Protein AF-A0AAD5L6X6-F1 (afdb_monomer_lite)

Sequence (73 aa):
MNYLEERNPAVIWKSLRLRFDTDRKQTLLPLVSDEWNKLCFYNYKNVTEFASVLYKVTSELSWCGKKISEAEM

pLDDT: mean 87.27, std 8.87, range [53.88, 96.19]

Organism: Pythium insidiosum (NCBI:txid114742)

Structure (mmCIF, N/CA/C/O backbone):
data_AF-A0AAD5L6X6-F1
#
_entry.id   AF-A0AAD5L6X6-F1
#
loop_
_atom_site.group_PDB
_atom_site.id
_atom_site.type_symbol
_atom_site.label_atom_id
_atom_site.label_alt_id
_atom_site.label_comp_id
_atom_site.label_asym_id
_atom_site.label_entity_id
_atom_site.label_seq_id
_atom_site.pdbx_PDB_ins_code
_atom_site.Cartn_x
_atom_site.Cartn_y
_atom_site.Cartn_z
_atom_site.occupancy
_atom_site.B_iso_or_equiv
_atom_site.auth_seq_id
_atom_site.auth_comp_id
_atom_site.auth_asym_id
_atom_site.auth_atom_id
_atom_site.pdbx_PDB_model_num
ATOM 1 N N . MET A 1 1 ? 8.924 -3.698 -27.151 1.00 53.88 1 MET A N 1
ATOM 2 C CA . MET A 1 1 ? 10.360 -4.035 -27.058 1.00 53.88 1 MET A CA 1
ATOM 3 C C . MET A 1 1 ? 10.473 -5.422 -26.463 1.00 53.88 1 MET A C 1
ATOM 5 O O . MET A 1 1 ? 10.027 -5.621 -25.339 1.00 53.88 1 MET A O 1
ATOM 9 N N . ASN A 1 2 ? 10.949 -6.381 -27.251 1.00 56.72 2 ASN A N 1
ATOM 10 C CA . ASN A 1 2 ? 11.064 -7.781 -26.859 1.00 56.72 2 ASN A CA 1
ATOM 11 C C . ASN A 1 2 ? 12.446 -7.973 -26.210 1.00 56.72 2 ASN A C 1
ATOM 13 O O . ASN A 1 2 ? 13.461 -7.755 -26.862 1.00 56.72 2 ASN A O 1
ATOM 17 N N . TYR A 1 3 ? 12.510 -8.335 -24.926 1.00 60.09 3 TYR A N 1
ATOM 18 C CA . TYR A 1 3 ? 13.778 -8.479 -24.182 1.00 60.09 3 TYR A CA 1
ATOM 19 C C . TYR A 1 3 ? 14.677 -9.609 -24.719 1.00 60.09 3 TYR A C 1
ATOM 21 O O . TYR A 1 3 ? 15.833 -9.704 -24.327 1.00 60.09 3 TYR A O 1
ATOM 29 N N . LEU A 1 4 ? 14.144 -10.462 -25.601 1.00 64.38 4 LEU A N 1
ATOM 30 C CA . LEU A 1 4 ? 14.851 -11.577 -26.235 1.00 64.38 4 LEU A CA 1
ATOM 31 C C . LEU A 1 4 ? 15.831 -11.135 -27.335 1.00 64.38 4 LEU A C 1
ATOM 33 O O . LEU A 1 4 ? 16.752 -11.878 -27.656 1.00 64.38 4 LEU A O 1
ATOM 37 N N . GLU A 1 5 ? 15.649 -9.940 -27.901 1.00 72.38 5 GLU A N 1
ATOM 38 C CA . GLU A 1 5 ? 16.488 -9.412 -28.992 1.00 72.38 5 GLU A CA 1
ATOM 39 C C . GLU A 1 5 ? 17.497 -8.357 -28.504 1.00 72.38 5 GLU A C 1
ATOM 41 O O . GLU A 1 5 ? 18.460 -8.030 -29.198 1.00 72.38 5 GLU A O 1
ATOM 46 N N . GLU A 1 6 ? 17.301 -7.841 -27.290 1.00 77.31 6 GLU A N 1
ATOM 47 C CA . GLU A 1 6 ? 18.117 -6.790 -26.690 1.00 77.31 6 GLU A CA 1
ATOM 48 C C . GLU A 1 6 ? 19.349 -7.396 -26.008 1.00 77.31 6 GLU A C 1
ATOM 50 O O . GLU A 1 6 ? 19.224 -8.249 -25.134 1.00 77.31 6 GLU A O 1
ATOM 55 N N . ARG A 1 7 ? 20.557 -6.949 -26.377 1.00 81.38 7 ARG A N 1
ATOM 56 C CA . ARG A 1 7 ? 21.810 -7.434 -25.761 1.00 81.38 7 ARG A CA 1
ATOM 57 C C . ARG A 1 7 ? 22.297 -6.566 -24.607 1.00 81.38 7 ARG A C 1
ATOM 59 O O . ARG A 1 7 ? 23.203 -6.983 -23.890 1.00 81.38 7 ARG A O 1
ATOM 66 N N . ASN A 1 8 ? 21.739 -5.367 -24.427 1.00 86.94 8 ASN A N 1
ATOM 67 C CA . ASN A 1 8 ? 22.154 -4.466 -23.360 1.00 86.94 8 ASN A CA 1
ATOM 68 C C . ASN A 1 8 ? 21.527 -4.881 -22.011 1.00 86.94 8 ASN A C 1
ATOM 70 O O . ASN A 1 8 ? 20.314 -4.719 -21.828 1.00 86.94 8 ASN A O 1
ATOM 74 N N . PRO A 1 9 ? 22.326 -5.322 -21.019 1.00 86.38 9 PRO A N 1
ATOM 75 C CA . PRO A 1 9 ? 21.806 -5.789 -19.733 1.00 86.38 9 PRO A CA 1
ATOM 76 C C . PRO A 1 9 ? 20.996 -4.728 -18.980 1.00 86.38 9 PRO A C 1
ATOM 78 O O . PRO A 1 9 ? 20.021 -5.053 -18.304 1.00 86.38 9 PRO A O 1
ATOM 81 N N . ALA A 1 10 ? 21.353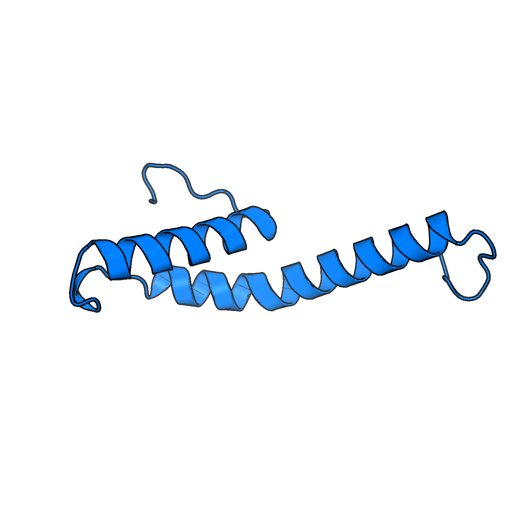 -3.447 -19.116 1.00 89.31 10 ALA A N 1
ATOM 82 C CA . ALA A 1 10 ? 20.650 -2.360 -18.442 1.00 89.31 10 A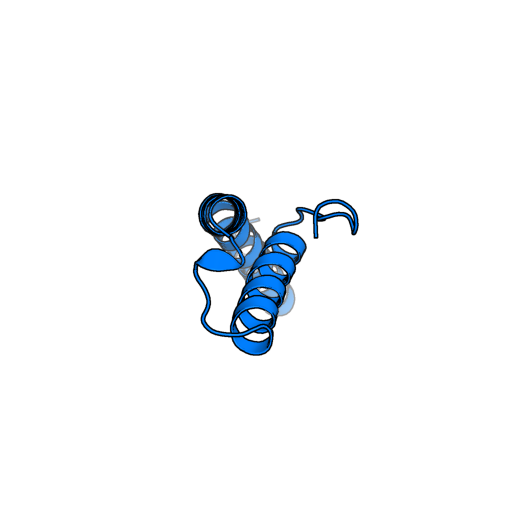LA A CA 1
ATOM 83 C C . ALA A 1 10 ? 19.240 -2.139 -19.013 1.00 89.31 10 ALA A C 1
ATOM 85 O O . ALA A 1 10 ? 18.318 -1.788 -18.274 1.00 89.31 10 ALA A O 1
ATOM 86 N N . VAL A 1 11 ? 19.057 -2.354 -20.318 1.00 87.38 11 VAL A N 1
ATOM 87 C CA . VAL A 1 11 ? 17.755 -2.228 -20.990 1.00 87.38 11 VAL A CA 1
ATOM 88 C C . VAL A 1 11 ? 16.868 -3.429 -20.654 1.00 87.38 11 VAL A C 1
ATOM 90 O O . VAL A 1 11 ? 15.694 -3.252 -20.314 1.00 87.38 11 VAL A O 1
ATOM 93 N N . ILE A 1 12 ? 17.442 -4.637 -20.634 1.00 86.69 12 ILE A N 1
ATOM 94 C CA . ILE A 1 12 ? 16.747 -5.852 -20.183 1.00 86.69 12 ILE A CA 1
ATOM 95 C C . ILE A 1 12 ? 16.282 -5.688 -18.731 1.00 86.69 12 ILE A C 1
ATOM 97 O O . ILE A 1 12 ? 15.103 -5.867 -18.440 1.00 86.69 12 ILE A O 1
ATOM 10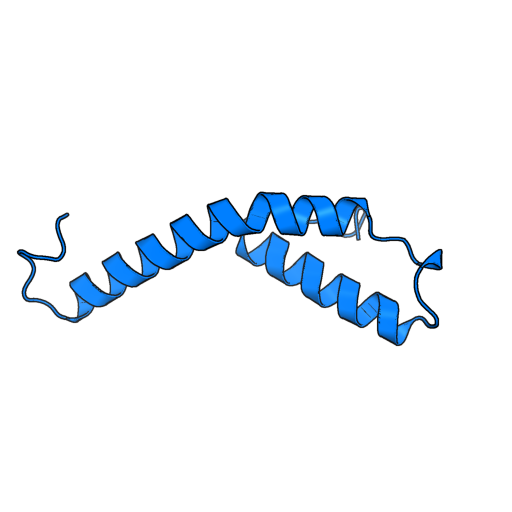1 N N . TRP A 1 13 ? 17.164 -5.251 -17.826 1.00 88.62 13 TRP A N 1
ATOM 102 C CA . TRP A 1 13 ? 16.805 -5.032 -16.423 1.00 88.62 13 TRP A CA 1
ATOM 103 C C . TRP A 1 13 ? 15.684 -4.002 -16.252 1.00 88.62 13 TRP A C 1
ATOM 105 O O . TRP A 1 13 ? 14.737 -4.234 -15.502 1.00 88.62 13 TRP A O 1
ATOM 115 N N . LYS A 1 14 ? 15.748 -2.877 -16.977 1.00 88.94 14 LYS A N 1
ATOM 116 C CA . LYS A 1 14 ? 14.691 -1.854 -16.944 1.00 88.94 14 LYS A CA 1
ATOM 117 C C . LYS A 1 14 ? 13.353 -2.390 -17.445 1.00 88.94 14 LYS A C 1
ATOM 119 O O . LYS A 1 14 ? 12.337 -2.128 -16.811 1.00 88.94 14 LYS A O 1
ATOM 124 N N . SER A 1 15 ? 13.343 -3.126 -18.556 1.00 86.25 15 SER A N 1
ATOM 125 C CA . SER A 1 15 ? 12.109 -3.682 -19.128 1.00 86.25 15 SER A CA 1
ATOM 126 C C . SER A 1 15 ? 11.489 -4.764 -18.242 1.00 86.25 15 SER A C 1
ATOM 128 O O . SER A 1 15 ? 10.280 -4.739 -18.016 1.00 86.25 15 SER A O 1
ATOM 130 N N . LEU A 1 16 ? 12.311 -5.650 -17.669 1.00 86.19 16 LEU A N 1
ATOM 131 C CA . LEU A 1 16 ? 11.870 -6.636 -16.682 1.00 86.19 16 LEU A CA 1
ATOM 132 C C . LEU A 1 16 ? 11.281 -5.952 -15.458 1.00 86.19 16 LEU A C 1
ATOM 134 O O . LEU A 1 16 ? 10.153 -6.248 -15.081 1.00 86.19 16 LEU A O 1
ATOM 138 N N . ARG A 1 17 ? 12.015 -5.004 -14.870 1.00 87.31 17 ARG A N 1
ATOM 139 C CA . ARG A 1 17 ? 11.550 -4.265 -13.698 1.00 87.31 17 ARG A CA 1
ATOM 140 C C . ARG A 1 17 ? 10.241 -3.540 -13.978 1.00 87.31 17 ARG A C 1
ATOM 142 O O . ARG A 1 17 ? 9.330 -3.645 -13.173 1.00 87.31 17 ARG A O 1
ATOM 149 N N . LEU A 1 18 ? 10.133 -2.851 -15.115 1.00 87.50 18 LEU A N 1
ATOM 150 C CA . LEU A 1 18 ? 8.904 -2.164 -15.500 1.00 87.50 18 LEU A CA 1
ATOM 151 C C . LEU A 1 18 ? 7.732 -3.144 -15.577 1.00 87.50 18 LEU A C 1
ATOM 153 O O . LEU A 1 18 ? 6.686 -2.866 -15.010 1.00 87.50 18 LEU A O 1
ATOM 157 N N . ARG A 1 19 ? 7.918 -4.300 -16.221 1.00 85.12 19 ARG A N 1
ATOM 158 C CA . ARG A 1 19 ? 6.875 -5.323 -16.331 1.00 85.12 19 ARG A CA 1
ATOM 159 C C . ARG A 1 19 ? 6.487 -5.895 -14.970 1.00 85.12 19 ARG A C 1
ATOM 161 O O . ARG A 1 19 ? 5.308 -5.924 -14.651 1.00 85.12 19 ARG A O 1
ATOM 168 N N . PHE A 1 20 ? 7.466 -6.292 -14.160 1.00 85.25 20 PHE A N 1
ATOM 169 C CA . PHE A 1 20 ? 7.223 -6.796 -12.809 1.00 85.25 20 PHE A CA 1
ATOM 170 C C . PHE A 1 20 ? 6.509 -5.763 -11.941 1.00 85.25 20 PHE A C 1
ATOM 172 O O . PHE A 1 20 ? 5.556 -6.106 -11.249 1.00 85.25 20 PHE A O 1
ATOM 179 N N . ASP A 1 21 ? 6.935 -4.502 -11.995 1.00 86.81 21 ASP A N 1
ATOM 180 C CA . ASP A 1 21 ? 6.288 -3.420 -11.263 1.00 86.81 21 ASP A CA 1
ATOM 181 C C . ASP A 1 21 ? 4.858 -3.204 -11.784 1.00 86.81 21 ASP A C 1
ATOM 183 O O . ASP A 1 21 ? 3.939 -3.099 -10.980 1.00 86.81 21 ASP A O 1
ATOM 187 N N . THR A 1 22 ? 4.625 -3.191 -13.099 1.00 85.44 22 THR A N 1
ATOM 188 C CA . THR A 1 22 ? 3.284 -3.034 -13.688 1.00 85.44 22 THR A CA 1
ATOM 189 C C . THR A 1 22 ? 2.351 -4.187 -13.316 1.00 85.44 22 THR A C 1
ATOM 191 O O . THR A 1 22 ? 1.270 -3.933 -12.782 1.00 85.44 22 THR A O 1
ATOM 194 N N . ASP A 1 23 ? 2.771 -5.433 -13.532 1.00 81.12 23 ASP A N 1
ATOM 195 C CA . ASP A 1 23 ? 1.961 -6.627 -13.270 1.00 81.12 23 ASP A CA 1
ATOM 196 C C . ASP A 1 23 ? 1.671 -6.763 -11.768 1.00 81.12 23 ASP A C 1
ATOM 198 O O . ASP A 1 23 ? 0.536 -7.029 -11.356 1.00 81.12 23 ASP A O 1
ATOM 202 N N . ARG A 1 24 ? 2.678 -6.497 -10.921 1.00 80.94 24 ARG A N 1
ATOM 203 C CA . ARG A 1 24 ? 2.513 -6.521 -9.464 1.00 80.94 24 ARG A CA 1
ATOM 204 C C . ARG A 1 24 ? 1.590 -5.404 -8.994 1.00 80.94 24 ARG A C 1
ATOM 206 O O . ARG A 1 24 ? 0.727 -5.683 -8.176 1.00 80.94 24 ARG A O 1
ATOM 213 N N . LYS A 1 25 ? 1.708 -4.174 -9.508 1.00 87.94 25 LYS A N 1
ATOM 214 C CA . LYS A 1 25 ? 0.785 -3.078 -9.153 1.00 87.94 25 LYS A CA 1
ATOM 215 C C . LYS A 1 25 ? -0.653 -3.402 -9.540 1.00 87.94 25 LYS A C 1
ATOM 217 O O . LYS A 1 25 ? -1.545 -3.195 -8.729 1.00 87.94 25 LYS A O 1
ATOM 222 N N . GLN A 1 26 ? -0.879 -3.934 -10.740 1.00 87.69 26 GLN A N 1
ATOM 223 C CA . GLN A 1 26 ? -2.225 -4.290 -11.203 1.00 87.69 26 GLN A CA 1
ATOM 224 C C . GLN A 1 26 ? -2.847 -5.417 -10.375 1.00 87.69 26 GLN A C 1
ATOM 226 O O . GLN A 1 26 ? -4.029 -5.353 -10.053 1.00 87.69 26 GLN A O 1
ATOM 231 N N . THR A 1 27 ? -2.050 -6.418 -9.997 1.00 89.31 27 THR A N 1
ATOM 232 C CA . THR A 1 27 ? -2.529 -7.560 -9.202 1.00 89.31 27 THR A CA 1
ATOM 233 C C . THR A 1 27 ? -2.726 -7.190 -7.730 1.00 89.31 27 THR A C 1
ATOM 235 O O . THR A 1 27 ? -3.677 -7.639 -7.097 1.00 89.31 27 THR A O 1
ATOM 238 N N . LEU A 1 28 ? -1.840 -6.355 -7.181 1.00 90.81 28 LEU A N 1
ATOM 239 C CA . LEU A 1 28 ? -1.836 -5.974 -5.768 1.00 90.81 28 LEU A CA 1
ATOM 240 C C . LEU A 1 28 ? -2.883 -4.900 -5.448 1.00 90.81 28 LEU A C 1
ATOM 242 O O . LEU A 1 28 ? -3.512 -4.962 -4.396 1.00 90.81 28 LEU A O 1
ATOM 246 N N . LEU A 1 29 ? -3.113 -3.940 -6.349 1.00 92.12 29 LEU A N 1
ATOM 247 C CA . LEU A 1 29 ? -4.049 -2.835 -6.128 1.00 92.12 29 LEU A CA 1
ATOM 248 C C . LEU A 1 29 ? -5.461 -3.269 -5.677 1.00 92.12 29 LEU A C 1
ATOM 250 O O . LEU A 1 29 ? -5.950 -2.673 -4.712 1.00 92.12 29 LEU A O 1
ATOM 254 N N . PRO A 1 30 ? -6.140 -4.252 -6.308 1.00 93.31 30 PRO A N 1
ATOM 255 C CA . PRO A 1 30 ? -7.463 -4.678 -5.854 1.00 93.31 30 PRO A CA 1
ATOM 256 C C . PRO A 1 30 ? -7.419 -5.342 -4.473 1.00 93.31 30 PRO A C 1
ATOM 258 O O . PRO A 1 30 ? -8.301 -5.082 -3.660 1.00 93.31 30 PRO A O 1
ATOM 261 N N . LEU A 1 31 ? -6.380 -6.132 -4.183 1.00 93.81 31 LEU A N 1
ATOM 262 C CA . LEU A 1 31 ? -6.212 -6.810 -2.893 1.00 93.81 31 LEU A CA 1
ATOM 263 C C . LEU A 1 31 ? -6.029 -5.800 -1.758 1.00 93.81 31 LEU A C 1
ATOM 265 O O . LEU A 1 31 ? -6.760 -5.825 -0.774 1.00 93.81 31 LEU A O 1
ATOM 269 N N . VAL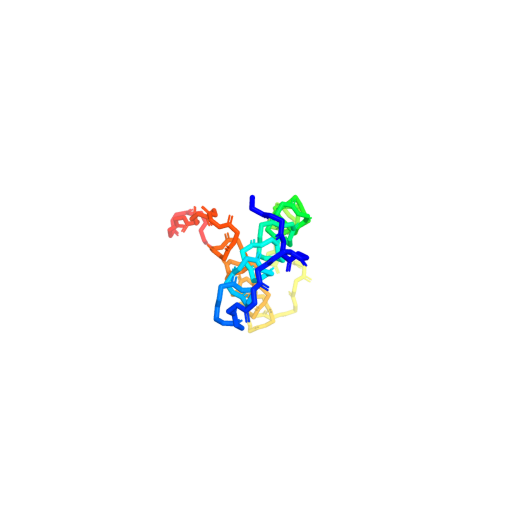 A 1 32 ? -5.108 -4.854 -1.931 1.00 93.44 32 VAL A N 1
ATOM 270 C CA . VAL A 1 32 ? -4.808 -3.851 -0.901 1.00 93.44 32 VAL A CA 1
ATOM 271 C C . VAL A 1 32 ? -5.946 -2.833 -0.770 1.00 93.44 32 VAL A C 1
ATOM 273 O O . VAL A 1 32 ? -6.200 -2.319 0.315 1.00 93.44 32 VAL A O 1
ATOM 276 N N . SER A 1 33 ? -6.691 -2.558 -1.847 1.00 92.50 33 SER A N 1
ATOM 277 C CA . SER A 1 33 ? -7.901 -1.726 -1.760 1.00 92.50 33 SER A CA 1
ATOM 278 C C . SER A 1 33 ? -9.009 -2.397 -0.946 1.00 92.50 33 SER A C 1
ATOM 280 O O . SER A 1 33 ? -9.727 -1.710 -0.223 1.00 92.50 33 SER A O 1
ATOM 282 N N . ASP A 1 34 ? -9.153 -3.718 -1.050 1.00 94.00 34 ASP A N 1
ATOM 283 C CA . ASP A 1 34 ? -10.084 -4.488 -0.223 1.00 94.00 34 ASP A CA 1
ATOM 284 C C . ASP A 1 34 ? -9.631 -4.537 1.246 1.00 94.00 34 ASP A C 1
ATOM 286 O O . ASP A 1 34 ? -10.445 -4.290 2.136 1.00 94.00 34 ASP A O 1
ATOM 290 N N . GLU A 1 35 ? -8.335 -4.751 1.507 1.00 93.94 35 GLU A N 1
ATOM 291 C CA . GLU A 1 35 ? -7.770 -4.655 2.863 1.00 93.94 35 GLU A CA 1
ATOM 292 C C . GLU A 1 35 ? -8.017 -3.274 3.480 1.00 93.94 35 GLU A C 1
ATOM 294 O O . GLU A 1 35 ? -8.480 -3.185 4.616 1.00 93.94 35 GLU A O 1
ATOM 299 N N . TRP A 1 36 ? -7.793 -2.203 2.714 1.00 94.25 36 TRP A N 1
ATOM 300 C CA . TRP A 1 36 ? -8.070 -0.831 3.135 1.00 94.25 36 TRP A CA 1
ATOM 301 C C . TRP A 1 36 ? -9.531 -0.617 3.530 1.00 94.25 36 TRP A C 1
ATOM 303 O O . TRP A 1 36 ? -9.807 -0.079 4.596 1.00 94.25 36 TRP A O 1
ATOM 313 N N . ASN A 1 37 ? -10.477 -1.092 2.718 1.00 92.50 37 ASN A N 1
ATOM 314 C CA . ASN A 1 37 ? -11.907 -0.955 3.015 1.00 92.50 37 ASN A CA 1
ATOM 315 C C . ASN A 1 37 ? -12.345 -1.749 4.258 1.00 92.50 37 ASN A C 1
ATOM 317 O O . ASN A 1 37 ? -13.379 -1.445 4.850 1.00 92.50 37 ASN A O 1
ATOM 321 N N . LYS A 1 38 ? -11.583 -2.779 4.641 1.00 92.31 38 LYS A N 1
ATOM 322 C CA . LYS A 1 38 ? -11.837 -3.618 5.821 1.00 92.31 38 LYS A CA 1
ATOM 323 C C . LYS A 1 38 ? -11.101 -3.135 7.071 1.00 92.31 38 LYS A C 1
ATOM 325 O O . LYS A 1 38 ? -11.338 -3.685 8.152 1.00 92.31 38 LYS A O 1
ATOM 330 N N . LEU A 1 39 ? -10.219 -2.139 6.953 1.00 91.94 39 LEU A N 1
ATOM 331 C CA . LEU A 1 39 ? -9.509 -1.588 8.100 1.00 91.94 39 LEU A CA 1
ATOM 332 C C . LEU A 1 39 ? -10.495 -0.929 9.060 1.00 91.94 39 LEU A C 1
ATOM 334 O O . LEU A 1 39 ? -11.194 0.025 8.734 1.00 91.94 39 LEU A O 1
ATOM 338 N N . CYS A 1 40 ? -10.519 -1.439 10.285 1.00 92.25 40 CYS A N 1
ATOM 339 C CA . CYS A 1 40 ? -11.273 -0.856 11.378 1.00 92.25 40 CYS A CA 1
ATOM 340 C C . CYS A 1 40 ? -10.475 -1.030 12.662 1.00 92.25 40 CYS A C 1
ATOM 342 O O . CYS A 1 40 ? -10.080 -2.149 12.989 1.00 92.25 40 CYS A O 1
ATOM 344 N N . PHE A 1 41 ? -10.271 0.059 13.407 1.00 90.44 41 PHE A N 1
ATOM 345 C CA . PHE A 1 41 ? -9.528 0.040 14.669 1.00 90.44 41 PHE A CA 1
ATOM 346 C C . PHE A 1 41 ? -10.053 -1.019 15.650 1.00 90.44 41 PHE A C 1
ATOM 348 O O . PHE A 1 41 ? -9.272 -1.676 16.328 1.00 90.44 41 PHE A O 1
ATOM 355 N N . TYR A 1 42 ? -11.372 -1.235 15.666 1.00 94.00 42 TYR A N 1
ATOM 356 C CA . TYR A 1 42 ? -12.041 -2.217 16.521 1.00 94.00 42 TYR A CA 1
ATOM 357 C C . TYR A 1 42 ? -11.516 -3.653 16.354 1.00 94.00 42 TYR A C 1
ATOM 359 O O . TYR A 1 42 ? -11.575 -4.445 17.292 1.00 94.00 42 TYR A O 1
ATOM 367 N N . ASN A 1 43 ? -10.970 -3.991 15.184 1.00 92.81 43 ASN A N 1
ATOM 368 C CA . ASN A 1 43 ? -10.456 -5.330 14.901 1.00 92.81 43 ASN A CA 1
ATOM 369 C C . ASN A 1 43 ? -9.065 -5.590 15.511 1.00 92.81 43 ASN A C 1
ATOM 371 O O . ASN A 1 43 ? -8.557 -6.705 15.395 1.00 92.81 43 ASN A O 1
ATOM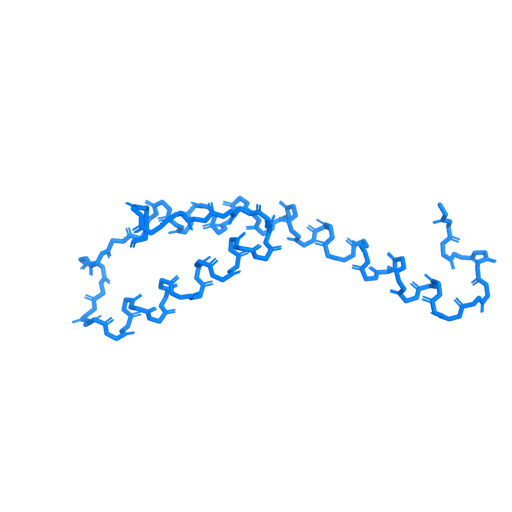 375 N N . TYR A 1 44 ? -8.445 -4.592 16.151 1.00 94.69 44 TYR A N 1
ATOM 376 C CA . TYR A 1 44 ? -7.073 -4.659 16.656 1.00 94.69 44 TYR A CA 1
ATOM 377 C C . TYR A 1 44 ? -7.016 -4.458 18.167 1.00 94.69 44 TYR A C 1
ATOM 379 O O . TYR A 1 44 ? -7.812 -3.727 18.757 1.00 94.69 44 TYR A O 1
ATOM 387 N N . LYS A 1 45 ? -6.046 -5.110 18.815 1.00 94.31 45 LYS A N 1
ATOM 388 C CA . LYS A 1 45 ? -5.963 -5.123 20.284 1.00 94.31 45 LYS A CA 1
ATOM 389 C C . LYS A 1 45 ? -5.429 -3.818 20.857 1.00 94.31 45 LYS A C 1
ATOM 391 O O . LYS A 1 45 ? -5.716 -3.485 22.004 1.00 94.31 45 LYS A O 1
ATOM 396 N N . ASN A 1 46 ? -4.588 -3.121 20.103 1.00 94.88 46 ASN A N 1
ATOM 397 C CA . ASN A 1 46 ? -3.950 -1.891 20.538 1.00 94.88 46 ASN A CA 1
ATOM 398 C C . ASN A 1 46 ? -3.606 -0.991 19.346 1.00 94.88 46 ASN A C 1
ATOM 400 O O . ASN A 1 46 ? -3.647 -1.391 18.181 1.00 94.88 46 ASN A O 1
ATOM 404 N N . VAL A 1 47 ? -3.239 0.248 19.673 1.00 94.00 47 VAL A N 1
ATOM 405 C CA . VAL A 1 47 ? -2.922 1.288 18.689 1.00 94.00 47 VAL A CA 1
ATOM 406 C C . VAL A 1 47 ? -1.685 0.953 17.868 1.00 94.00 47 VAL A C 1
ATOM 408 O O . VAL A 1 47 ? -1.639 1.287 16.690 1.00 94.00 47 VAL A O 1
ATOM 411 N N . THR A 1 48 ? -0.695 0.275 18.444 1.00 96.19 48 THR A N 1
ATOM 412 C CA . THR A 1 48 ? 0.549 -0.039 17.731 1.00 96.19 48 THR A CA 1
ATOM 413 C C . THR A 1 48 ? 0.342 -1.109 16.662 1.00 96.19 48 THR A C 1
ATOM 415 O O . THR A 1 48 ? 0.895 -0.991 15.570 1.00 96.19 48 THR A O 1
ATOM 418 N N . GLU A 1 49 ? -0.490 -2.115 16.936 1.00 95.38 49 GLU A N 1
ATOM 419 C CA . GLU A 1 49 ? -0.881 -3.146 15.974 1.00 95.38 49 GLU A CA 1
ATOM 420 C C . GLU A 1 49 ? -1.671 -2.533 14.814 1.00 95.38 49 GLU A C 1
ATOM 422 O O . GLU A 1 49 ? -1.301 -2.724 13.656 1.00 95.38 49 GLU A O 1
ATOM 427 N N . PHE A 1 50 ? -2.684 -1.714 15.120 1.00 95.19 50 PHE A N 1
ATOM 428 C CA . PHE A 1 50 ? -3.444 -0.998 14.096 1.00 95.19 50 PHE A CA 1
ATOM 429 C C . PHE A 1 50 ? -2.546 -0.086 13.251 1.00 95.19 50 PHE A C 1
ATOM 431 O O . PHE A 1 50 ? -2.568 -0.175 12.027 1.00 95.19 50 PHE A O 1
ATOM 438 N N . ALA A 1 51 ? -1.717 0.748 13.886 1.00 93.56 51 ALA A N 1
ATOM 439 C CA . ALA A 1 51 ? -0.840 1.688 13.190 1.00 93.56 51 ALA A CA 1
ATOM 440 C C . ALA A 1 51 ? 0.173 0.978 12.279 1.00 93.56 51 ALA A C 1
ATOM 442 O O . ALA A 1 51 ? 0.458 1.459 11.184 1.00 93.56 51 ALA A O 1
ATOM 443 N N . SER A 1 52 ? 0.687 -0.183 12.696 1.00 94.94 52 SER A N 1
ATOM 444 C CA . SER A 1 52 ? 1.583 -1.005 11.875 1.00 94.94 52 SER A CA 1
ATOM 445 C C . SER A 1 52 ? 0.893 -1.501 10.600 1.00 94.94 52 SER A C 1
ATOM 447 O O . SER A 1 52 ? 1.437 -1.364 9.500 1.00 94.94 52 SER A O 1
ATOM 449 N N . VAL A 1 53 ? -0.335 -2.024 10.721 1.00 95.00 53 VAL A N 1
ATOM 450 C CA . VAL A 1 53 ? -1.104 -2.496 9.558 1.00 95.00 53 VAL A CA 1
ATOM 451 C C . VAL A 1 53 ? -1.529 -1.327 8.671 1.00 95.00 53 VAL A C 1
ATOM 453 O O . VAL A 1 53 ? -1.372 -1.405 7.454 1.00 95.00 53 VAL A O 1
ATOM 456 N N . LEU A 1 54 ? -1.981 -0.220 9.262 1.00 93.94 54 LEU A N 1
ATOM 457 C CA . LEU A 1 54 ? -2.323 1.003 8.540 1.00 93.94 54 LEU A CA 1
ATOM 458 C C . LEU A 1 54 ? -1.132 1.508 7.714 1.00 93.94 54 LEU A C 1
ATOM 460 O O . LEU A 1 54 ? -1.273 1.773 6.520 1.00 93.94 54 LEU A O 1
ATOM 464 N N . TYR A 1 55 ? 0.061 1.576 8.312 1.00 93.31 55 TYR A N 1
ATOM 465 C CA . TYR A 1 55 ? 1.282 1.984 7.616 1.00 93.31 55 TYR A CA 1
ATOM 466 C C . TYR A 1 55 ? 1.629 1.036 6.461 1.00 93.31 55 TYR A C 1
ATOM 468 O O . TYR A 1 55 ? 1.963 1.479 5.361 1.00 93.31 55 TYR A O 1
ATOM 476 N N . LYS A 1 56 ? 1.500 -0.278 6.676 1.00 94.50 56 LYS A N 1
ATOM 477 C CA . LYS A 1 56 ? 1.724 -1.269 5.620 1.00 94.50 56 LYS A CA 1
ATOM 478 C C . LYS A 1 56 ? 0.767 -1.048 4.441 1.00 94.50 56 LYS A C 1
ATOM 480 O O . LYS A 1 56 ? 1.237 -0.849 3.321 1.00 94.50 56 LYS A O 1
ATOM 485 N N . VAL A 1 57 ? -0.542 -1.015 4.693 1.00 93.94 57 VAL A N 1
ATOM 486 C CA . VAL A 1 57 ? -1.577 -0.887 3.649 1.00 93.94 57 VAL A CA 1
ATOM 487 C C . VAL A 1 57 ? -1.450 0.445 2.901 1.00 93.94 57 VAL A C 1
ATOM 489 O O . VAL A 1 57 ? -1.458 0.472 1.669 1.00 93.94 57 VAL A O 1
ATOM 492 N N . THR A 1 58 ? -1.248 1.557 3.614 1.00 93.38 58 THR A N 1
ATOM 493 C CA . THR A 1 58 ? -1.047 2.880 2.991 1.00 93.38 58 THR A CA 1
ATOM 494 C C . THR A 1 58 ? 0.217 2.928 2.129 1.00 93.38 58 THR A C 1
ATOM 496 O O . THR A 1 58 ? 0.188 3.475 1.022 1.00 93.38 58 THR A O 1
ATOM 499 N N . SER A 1 59 ? 1.315 2.301 2.573 1.00 91.38 59 SER A N 1
ATOM 500 C CA . SER A 1 59 ? 2.555 2.220 1.793 1.00 91.38 59 SER A CA 1
ATOM 501 C C . SER A 1 59 ? 2.372 1.416 0.499 1.00 91.38 59 SER A C 1
ATOM 503 O O . SER A 1 59 ? 2.809 1.859 -0.568 1.00 91.38 59 SER A O 1
ATOM 505 N N . GLU A 1 60 ? 1.653 0.292 0.551 1.00 92.25 60 GLU A N 1
ATOM 506 C CA . GLU A 1 60 ? 1.377 -0.554 -0.612 1.00 92.25 60 GLU A CA 1
ATOM 507 C C . GLU A 1 60 ? 0.445 0.141 -1.617 1.00 92.25 60 GLU A C 1
ATOM 509 O O . GLU A 1 60 ? 0.697 0.089 -2.826 1.00 92.25 60 GLU A O 1
ATOM 514 N N . LEU A 1 61 ? -0.566 0.878 -1.141 1.00 92.25 61 LEU A N 1
ATOM 515 C CA . LEU A 1 61 ? -1.427 1.706 -1.997 1.00 92.25 61 LEU A CA 1
ATOM 516 C C . LEU A 1 61 ? -0.646 2.831 -2.675 1.00 92.25 61 LEU A C 1
ATOM 518 O O . LEU A 1 61 ? -0.777 3.018 -3.891 1.00 92.25 61 LEU A O 1
ATOM 522 N N . SER A 1 62 ? 0.229 3.512 -1.930 1.00 90.44 62 SER A N 1
ATOM 523 C CA . SER A 1 62 ? 1.088 4.562 -2.487 1.00 90.44 62 SER A CA 1
ATOM 524 C C . SER A 1 62 ? 2.015 4.014 -3.577 1.00 90.44 62 SER A C 1
ATOM 526 O O . SER A 1 62 ? 2.165 4.621 -4.641 1.00 90.44 62 SER A O 1
ATOM 528 N N . TRP A 1 63 ? 2.563 2.812 -3.369 1.00 87.19 63 TRP A N 1
ATOM 529 C CA . TRP A 1 63 ? 3.416 2.126 -4.335 1.00 87.19 63 TRP A CA 1
ATOM 530 C C . TRP A 1 63 ? 2.642 1.718 -5.601 1.00 87.19 63 TRP A C 1
ATOM 532 O O . TRP A 1 63 ? 3.168 1.829 -6.718 1.00 87.19 63 TRP A O 1
ATOM 542 N N . CYS A 1 64 ? 1.368 1.339 -5.450 1.00 90.44 64 CYS A N 1
ATOM 543 C CA . CYS A 1 64 ? 0.443 1.079 -6.557 1.00 90.44 64 CYS A CA 1
ATOM 544 C C . CYS A 1 64 ? -0.051 2.348 -7.275 1.00 90.44 64 CYS A C 1
ATOM 546 O O . CYS A 1 64 ? -0.716 2.239 -8.302 1.00 90.44 64 CYS A O 1
ATOM 548 N N . GLY A 1 65 ? 0.309 3.543 -6.797 1.00 86.69 65 GLY A N 1
ATOM 549 C CA . GLY A 1 65 ? -0.062 4.822 -7.407 1.00 86.69 65 GLY A CA 1
ATOM 550 C C . GLY A 1 65 ? -1.376 5.416 -6.892 1.00 86.69 65 GLY A C 1
ATOM 551 O O . GLY A 1 65 ? -1.800 6.454 -7.399 1.00 86.69 65 GLY A O 1
ATOM 552 N N . 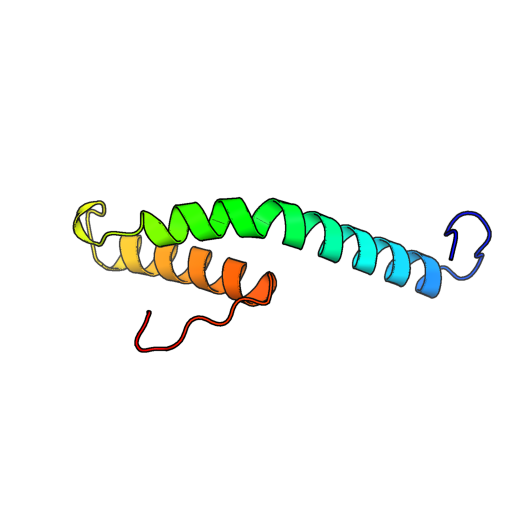LYS A 1 66 ? -2.004 4.811 -5.875 1.00 86.69 66 LYS A N 1
ATOM 553 C CA . LYS A 1 66 ? -3.171 5.373 -5.186 1.00 86.69 66 LYS A CA 1
ATOM 554 C C . LYS A 1 66 ? -2.684 6.211 -4.003 1.00 86.69 66 LYS A C 1
ATOM 556 O O . LYS A 1 66 ? -2.148 5.677 -3.036 1.00 86.69 66 LYS A O 1
ATOM 561 N N . LYS A 1 67 ? -2.844 7.532 -4.084 1.00 83.75 67 LYS A N 1
ATOM 562 C CA . LYS A 1 67 ? -2.567 8.427 -2.952 1.00 83.75 67 LYS A CA 1
ATOM 563 C C . LYS A 1 67 ? -3.767 8.428 -2.011 1.00 83.75 67 LYS A C 1
ATOM 565 O O . LYS A 1 67 ? -4.875 8.672 -2.471 1.00 83.75 67 LYS A O 1
ATOM 570 N N . ILE A 1 68 ? -3.518 8.170 -0.732 1.00 84.12 68 ILE A N 1
ATOM 571 C CA . ILE A 1 68 ? -4.490 8.358 0.348 1.00 84.12 68 ILE A CA 1
ATOM 572 C C . ILE A 1 68 ? -4.213 9.730 0.959 1.00 84.12 68 ILE A C 1
ATOM 574 O O . ILE A 1 68 ? -3.055 10.062 1.232 1.00 84.12 68 ILE A O 1
ATOM 578 N N . SER A 1 69 ? -5.252 10.546 1.101 1.00 83.56 69 SER A N 1
ATOM 579 C CA . SER A 1 69 ? -5.159 11.840 1.777 1.00 83.56 69 SER A CA 1
ATOM 580 C C . SER A 1 69 ? -5.158 11.676 3.299 1.00 83.56 69 SER A C 1
ATOM 582 O O . SER A 1 69 ? -5.639 10.681 3.822 1.00 83.56 69 SER A O 1
ATOM 584 N N . GLU A 1 70 ? -4.661 12.670 4.034 1.00 77.56 70 GLU A N 1
ATOM 585 C CA . GLU A 1 70 ? -4.686 12.654 5.507 1.00 77.56 70 GLU A CA 1
ATOM 586 C C . GLU A 1 70 ? -6.112 12.630 6.083 1.00 77.56 70 GLU A C 1
ATOM 588 O O . GLU A 1 70 ? -6.310 12.173 7.195 1.00 77.56 70 GLU A O 1
ATOM 593 N N . ALA A 1 71 ? -7.116 13.073 5.317 1.00 78.56 71 ALA A N 1
ATOM 594 C CA . ALA A 1 71 ? -8.524 12.976 5.707 1.00 78.56 71 ALA A CA 1
ATOM 595 C C . ALA A 1 71 ? -9.113 11.565 5.524 1.00 78.56 71 ALA A C 1
ATOM 597 O O . ALA A 1 71 ? -10.152 11.252 6.099 1.00 78.56 71 ALA A O 1
ATOM 598 N N . GLU A 1 72 ? -8.488 10.743 4.678 1.00 75.00 72 GLU A N 1
ATOM 599 C CA . GLU A 1 72 ? -8.840 9.335 4.482 1.00 75.00 72 GLU A CA 1
ATOM 600 C C . GLU A 1 72 ? -8.013 8.411 5.389 1.00 75.00 72 GLU A C 1
ATOM 602 O O . GLU A 1 72 ? -8.428 7.279 5.618 1.00 75.00 72 GLU A O 1
ATOM 607 N N . MET A 1 73 ? -6.856 8.880 5.870 1.00 72.06 73 MET A N 1
ATOM 608 C CA . MET A 1 73 ? -5.974 8.180 6.811 1.00 72.06 73 MET A CA 1
ATOM 609 C C . MET A 1 73 ? -6.540 8.167 8.230 1.00 72.06 73 MET A C 1
ATOM 611 O O . MET A 1 73 ? -6.385 7.110 8.882 1.00 72.06 73 MET A O 1
#

Secondary structure (DSSP, 8-state):
--TTT---HHHHHHHHHHHHHHHHHHHHHHHHHHHHHH--GGGSSSHHHHHHHHHHHHHHHHHTT-PPPTTT-

Radius of gyration: 17.22 Å; chains: 1; bounding box: 34×25×50 Å

Foldseek 3Di:
DDLVPDPDPVVNVVVVVVVCLVVCLVVVQVVLVVVLVVQDPVVDDDDVRSVVVVVVSQVSCVSSVHHDDPVSD